Protein AF-A0A653MIU6-F1 (afdb_monomer)

Secondary structure (DSSP, 8-state):
-GGGG-S-SSPPTTHHHHIIIIIIIII----TTB---TTGGG-HHHHHHHHHHHHHHHHHHTTSS--HHHIIIIIIHHHHHHHHBTTTT-TTGGGSSS--PPPPGGGG----

Radius of gyration: 15.0 Å; Cα contacts (8 Å, |Δi|>4): 112; chains: 1; bounding box: 35×32×45 Å

Sequence (112 aa):
MLSEHLPLTDVPVGLAEFVDGVLLARLTTLGKNEVWCASWREHPDAVHRLAAIQDEWQRMIAGEDAELHAFIRDVLDYHLPRLVARHDGGVFASCEFRHIEPARLDSVVQPG

Solvent-accessible surface area (backbone atoms only — not comparable to full-atom values): 6839 Å² total; per-residue (Å²): 114,76,80,81,51,66,77,69,87,64,84,60,88,64,45,66,55,44,45,62,66,38,42,59,67,70,75,48,80,83,62,92,63,45,22,78,38,92,64,41,82,70,30,67,71,46,45,54,50,54,47,53,50,49,53,51,50,50,42,30,76,72,66,70,82,53,50,74,68,53,48,41,63,68,43,46,65,56,47,49,52,51,37,20,22,44,84,82,73,9,73,20,28,80,19,70,93,46,84,62,83,71,84,54,83,84,70,69,78,68,82,133

Mean predicted aligned error: 5.47 Å

Foldseek 3Di:
DVVVCPPPPFQDPCLVVCVVVPCDPPVDDDDPQWADAPVLRLQSLSSVLSVQLVVVVVCVVVVVDDDPVCSCVPRVVVSVCLQTGLPPNRSCVVQRPHDDRDDDPVNPPDDD

Structure (mmCIF, N/CA/C/O backbone):
data_AF-A0A653MIU6-F1
#
_entry.id   AF-A0A653MIU6-F1
#
loop_
_atom_site.group_PDB
_atom_site.id
_atom_site.type_symbol
_atom_site.label_atom_id
_atom_site.label_alt_id
_atom_site.label_comp_id
_atom_site.label_asym_id
_atom_site.label_entity_id
_atom_site.label_seq_id
_atom_site.pdbx_PDB_ins_code
_atom_site.Cartn_x
_atom_site.Cartn_y
_atom_site.Cartn_z
_atom_site.occupancy
_atom_site.B_iso_or_equiv
_atom_site.auth_seq_id
_atom_site.auth_comp_id
_atom_site.auth_asym_id
_atom_site.auth_atom_id
_atom_site.pdbx_PDB_model_num
ATOM 1 N N . MET A 1 1 ? -20.715 -4.183 -0.322 1.00 66.88 1 MET A N 1
ATOM 2 C CA . MET A 1 1 ? -19.388 -4.529 0.250 1.00 66.88 1 MET A CA 1
ATOM 3 C C . MET A 1 1 ? -18.362 -4.651 -0.875 1.00 66.88 1 MET A C 1
ATOM 5 O O . MET A 1 1 ? -18.753 -4.960 -1.997 1.00 66.88 1 MET A O 1
ATOM 9 N N . LEU A 1 2 ? -17.066 -4.435 -0.612 1.00 73.38 2 LEU A N 1
ATOM 10 C CA . LEU A 1 2 ? -16.021 -4.562 -1.648 1.00 73.38 2 LEU A CA 1
ATOM 11 C C . LEU A 1 2 ? -15.959 -5.970 -2.270 1.00 73.38 2 LEU A C 1
ATOM 13 O O . LEU A 1 2 ? -15.680 -6.105 -3.457 1.00 73.38 2 LEU A O 1
ATOM 17 N N . SER A 1 3 ? -16.324 -7.001 -1.505 1.00 73.94 3 SER A N 1
ATOM 18 C CA . SER A 1 3 ? -16.419 -8.395 -1.960 1.00 73.94 3 SER A CA 1
ATOM 19 C C . SER A 1 3 ? -17.379 -8.629 -3.134 1.00 73.94 3 SER A C 1
ATOM 21 O O . SER A 1 3 ? -17.169 -9.559 -3.907 1.00 73.94 3 SER A O 1
ATOM 23 N N . GLU A 1 4 ? -18.403 -7.791 -3.308 1.00 78.69 4 GLU A N 1
ATOM 24 C CA . GLU A 1 4 ? -19.402 -7.927 -4.383 1.00 78.69 4 GLU A CA 1
ATOM 25 C C . GLU A 1 4 ? -18.882 -7.455 -5.749 1.00 78.69 4 GLU A C 1
ATOM 27 O O . GLU A 1 4 ? -19.506 -7.718 -6.772 1.00 78.69 4 GLU A O 1
ATOM 32 N N . HIS A 1 5 ? -17.741 -6.763 -5.764 1.00 79.88 5 HIS A N 1
ATOM 33 C CA . HIS A 1 5 ? -17.163 -6.134 -6.952 1.00 79.88 5 HIS A CA 1
ATOM 34 C C . HIS A 1 5 ? -15.835 -6.787 -7.353 1.00 79.88 5 HIS A C 1
ATOM 36 O O . HIS A 1 5 ? -15.049 -6.189 -8.080 1.00 79.88 5 HIS A O 1
ATOM 42 N N . LEU A 1 6 ? -15.560 -7.997 -6.851 1.00 85.19 6 LEU A N 1
ATOM 43 C CA . LEU A 1 6 ? -14.339 -8.731 -7.164 1.00 85.19 6 LEU A CA 1
ATOM 44 C C . LEU A 1 6 ? -14.469 -9.530 -8.480 1.00 85.19 6 LEU A C 1
ATOM 46 O O . LEU A 1 6 ? -15.499 -10.169 -8.704 1.00 85.19 6 LEU A O 1
ATOM 50 N N . PRO A 1 7 ? -13.409 -9.584 -9.310 1.00 86.25 7 PRO A N 1
ATOM 51 C CA . PRO A 1 7 ? -12.183 -8.798 -9.180 1.00 86.25 7 PRO A CA 1
ATOM 52 C C . PRO A 1 7 ? -12.456 -7.318 -9.476 1.00 86.25 7 PRO A C 1
ATOM 54 O O . PRO A 1 7 ? -13.272 -6.997 -10.337 1.00 86.25 7 PRO A O 1
ATOM 57 N N . LEU A 1 8 ? -11.746 -6.426 -8.787 1.00 88.06 8 LEU A N 1
ATOM 58 C CA . LEU A 1 8 ? -11.840 -4.994 -9.050 1.00 88.06 8 LEU A CA 1
ATOM 59 C C . LEU A 1 8 ? -11.346 -4.724 -10.473 1.00 88.06 8 LEU A C 1
ATOM 61 O O . LEU A 1 8 ? -10.173 -4.949 -10.784 1.00 88.06 8 LEU A O 1
ATOM 65 N N . THR A 1 9 ? -12.247 -4.255 -11.333 1.00 85.62 9 THR A N 1
ATOM 66 C CA . THR A 1 9 ? -11.923 -3.808 -12.696 1.00 85.62 9 THR A CA 1
ATOM 67 C C . THR A 1 9 ? -11.523 -2.342 -12.744 1.00 85.62 9 THR A C 1
ATOM 69 O O . THR A 1 9 ? -10.840 -1.927 -13.673 1.00 85.62 9 THR A O 1
ATOM 72 N N . ASP A 1 10 ? -11.917 -1.581 -11.724 1.00 89.69 10 ASP A N 1
ATOM 73 C CA . ASP A 1 10 ? -11.711 -0.145 -11.603 1.00 89.69 10 ASP A CA 1
ATOM 74 C C . ASP A 1 10 ? -11.288 0.209 -10.174 1.00 89.69 10 ASP A C 1
ATOM 76 O O . ASP A 1 10 ? -11.489 -0.559 -9.228 1.00 89.69 10 ASP A O 1
ATOM 80 N N . VAL A 1 11 ? -10.716 1.401 -10.004 1.00 92.81 11 VAL A N 1
ATOM 81 C CA . VAL A 1 11 ? -10.346 1.930 -8.686 1.00 92.81 11 VAL A CA 1
ATOM 82 C C . VAL A 1 11 ? -11.620 2.273 -7.901 1.00 92.81 11 VAL A C 1
ATOM 84 O O . VAL A 1 11 ? -12.384 3.131 -8.352 1.00 92.81 11 VAL A O 1
ATOM 87 N N . PRO A 1 12 ? -11.854 1.674 -6.715 1.00 94.19 12 PRO A N 1
ATOM 88 C CA . PRO A 1 12 ? -13.015 1.999 -5.894 1.00 94.19 12 PRO A CA 1
ATOM 89 C C . PRO A 1 12 ? -13.093 3.485 -5.530 1.00 94.19 12 PRO A C 1
ATOM 91 O O . PRO A 1 12 ? -12.079 4.159 -5.313 1.00 94.19 12 PRO A O 1
ATOM 94 N N . VAL A 1 13 ? -14.321 3.992 -5.411 1.00 91.19 13 VAL A N 1
ATOM 95 C CA . VAL A 1 13 ? -14.580 5.379 -5.005 1.00 91.19 13 VAL A CA 1
ATOM 96 C C . VAL A 1 13 ? -13.937 5.659 -3.646 1.00 91.19 13 VAL A C 1
ATOM 98 O O . VAL A 1 13 ? -14.054 4.876 -2.709 1.00 91.19 13 VAL A O 1
ATOM 101 N N . GLY A 1 14 ? -13.244 6.794 -3.540 1.00 94.56 14 GLY A N 1
ATOM 102 C CA . GLY A 1 14 ? -12.584 7.225 -2.306 1.00 94.56 14 GLY A CA 1
ATOM 103 C C . GLY A 1 14 ? -11.266 6.509 -1.991 1.00 94.56 14 GLY A C 1
ATOM 104 O O . GLY A 1 14 ? -10.552 6.963 -1.100 1.00 94.56 14 GLY A O 1
ATOM 105 N N . LEU A 1 15 ? -10.882 5.451 -2.722 1.00 96.75 15 LEU A N 1
ATOM 106 C CA . LEU A 1 15 ? -9.608 4.762 -2.473 1.00 96.75 15 LEU A CA 1
ATOM 107 C C . LEU A 1 15 ? -8.415 5.700 -2.673 1.00 96.75 15 LEU A C 1
ATOM 109 O O . LEU A 1 15 ? -7.487 5.710 -1.874 1.00 96.75 15 LEU A O 1
ATOM 113 N N . ALA A 1 16 ? -8.474 6.544 -3.703 1.00 96.62 16 ALA A N 1
ATOM 114 C CA . ALA A 1 16 ? -7.490 7.592 -3.953 1.00 96.62 16 ALA A CA 1
ATOM 115 C C . ALA A 1 16 ? -7.250 8.493 -2.733 1.00 96.62 16 ALA A C 1
ATOM 117 O O . ALA A 1 16 ? -6.116 8.678 -2.302 1.00 96.62 16 ALA A O 1
ATOM 118 N N . GLU A 1 17 ? -8.333 9.020 -2.171 1.00 96.38 17 GLU A N 1
ATOM 119 C CA . GLU A 1 17 ? -8.286 9.918 -1.023 1.00 96.38 17 GLU A CA 1
ATOM 120 C C . GLU A 1 17 ? -7.758 9.208 0.226 1.00 96.38 17 GLU A C 1
ATOM 122 O O . GLU A 1 17 ? -6.952 9.774 0.963 1.00 96.38 17 GLU A O 1
ATOM 127 N N . PHE A 1 18 ? -8.150 7.950 0.440 1.00 97.38 18 PHE A N 1
ATOM 128 C CA . PHE A 1 18 ? -7.623 7.152 1.541 1.00 97.38 18 PHE A CA 1
ATOM 129 C C . PHE A 1 18 ? -6.118 6.894 1.402 1.00 97.38 18 PHE A C 1
ATOM 131 O O . PHE A 1 18 ? -5.371 7.099 2.360 1.00 97.38 18 PHE A O 1
ATOM 138 N N . VAL A 1 19 ? -5.656 6.469 0.224 1.00 97.50 19 VAL A N 1
ATOM 139 C CA . VAL A 1 19 ? -4.239 6.156 -0.008 1.00 97.50 19 VAL A CA 1
ATOM 140 C C . VAL A 1 19 ? -3.377 7.397 0.204 1.00 97.50 19 VAL A C 1
ATOM 142 O O . VAL A 1 19 ? -2.446 7.375 1.011 1.00 97.50 19 VAL A O 1
ATOM 145 N N . ASP A 1 20 ? -3.723 8.494 -0.464 1.00 94.44 20 ASP A N 1
ATOM 146 C CA . ASP A 1 20 ? -2.899 9.701 -0.466 1.00 94.44 20 ASP A CA 1
ATOM 147 C C . ASP A 1 20 ? -3.055 10.487 0.854 1.00 94.44 20 ASP A C 1
ATOM 149 O O . ASP A 1 20 ? -2.079 10.987 1.416 1.00 94.44 20 ASP A O 1
ATOM 153 N N . GLY A 1 21 ? -4.275 10.564 1.391 1.00 94.94 21 GLY A N 1
ATOM 154 C CA . GLY A 1 21 ? -4.606 11.370 2.566 1.00 94.94 21 GLY A CA 1
ATOM 155 C C . GLY A 1 21 ? -4.445 10.659 3.908 1.00 94.94 21 GLY A C 1
ATOM 156 O O . GLY A 1 21 ? -4.257 11.328 4.926 1.00 94.94 21 GLY A O 1
ATOM 157 N N . VAL A 1 22 ? -4.512 9.328 3.961 1.00 95.19 22 VAL A N 1
ATOM 158 C CA . VAL A 1 22 ? -4.461 8.570 5.225 1.00 95.19 22 VAL A CA 1
ATOM 159 C C . VAL A 1 22 ? -3.282 7.609 5.238 1.00 95.19 22 VAL A C 1
ATOM 161 O O . VAL A 1 22 ? -2.411 7.739 6.098 1.00 95.19 22 VAL A O 1
ATOM 164 N N . LEU A 1 23 ? -3.213 6.679 4.286 1.00 96.19 23 LEU A N 1
ATOM 165 C CA . LEU A 1 23 ? -2.206 5.619 4.305 1.00 96.19 23 LEU A CA 1
ATOM 166 C C . LEU A 1 23 ? -0.781 6.182 4.221 1.00 96.19 23 LEU A C 1
ATOM 168 O O . LEU A 1 23 ? 0.034 5.947 5.116 1.00 96.19 23 LEU A O 1
ATOM 172 N N . LEU A 1 24 ? -0.490 6.953 3.173 1.00 93.69 24 LEU A N 1
ATOM 173 C CA . LEU A 1 24 ? 0.845 7.509 2.939 1.00 93.69 24 LEU A CA 1
ATOM 174 C C . LEU A 1 24 ? 1.167 8.683 3.864 1.00 93.69 24 LEU A C 1
ATOM 176 O O . LEU A 1 24 ? 2.315 8.867 4.250 1.00 93.69 24 LEU A O 1
ATOM 180 N N . ALA A 1 25 ? 0.161 9.481 4.224 1.00 91.75 25 ALA A N 1
ATOM 181 C CA . ALA A 1 25 ? 0.377 10.679 5.027 1.00 91.75 25 ALA A CA 1
ATOM 182 C C . ALA A 1 25 ? 0.481 10.402 6.536 1.00 91.75 25 ALA A C 1
ATOM 184 O O . ALA A 1 25 ? 1.046 11.221 7.260 1.00 91.75 25 ALA A O 1
ATOM 185 N N . ARG A 1 26 ? -0.126 9.315 7.036 1.00 88.31 26 ARG A N 1
ATOM 186 C CA . ARG A 1 26 ? -0.326 9.118 8.485 1.00 88.31 26 ARG A CA 1
ATOM 187 C C . ARG A 1 26 ? 0.021 7.730 8.995 1.00 88.31 26 ARG A C 1
ATOM 189 O O . ARG A 1 26 ? 0.467 7.621 10.131 1.00 88.31 26 ARG A O 1
ATOM 196 N N . LEU A 1 27 ? -0.219 6.687 8.205 1.00 87.75 27 LEU A N 1
ATOM 197 C CA . LEU A 1 27 ? -0.083 5.306 8.679 1.00 87.75 27 LEU A CA 1
ATOM 198 C C . LEU A 1 27 ? 1.253 4.668 8.307 1.00 87.75 27 LEU A C 1
ATOM 200 O O . LEU A 1 27 ? 1.623 3.652 8.886 1.00 87.75 27 LEU A O 1
ATOM 204 N N . THR A 1 28 ? 1.975 5.237 7.343 1.00 86.62 28 THR A N 1
ATOM 205 C CA . THR A 1 28 ? 3.193 4.629 6.812 1.00 86.62 28 THR A CA 1
ATOM 206 C C . THR A 1 28 ? 4.302 5.652 6.640 1.00 86.62 28 THR A C 1
ATOM 208 O O . THR A 1 28 ? 4.079 6.849 6.478 1.00 86.62 28 THR A O 1
ATOM 211 N N . THR A 1 29 ? 5.538 5.172 6.697 1.00 84.25 29 THR A N 1
ATOM 212 C CA . THR A 1 29 ? 6.722 5.928 6.300 1.00 84.25 29 THR A CA 1
ATOM 213 C C . THR A 1 29 ? 7.599 4.977 5.515 1.00 84.25 29 THR A C 1
ATOM 215 O O . THR A 1 29 ? 7.973 3.919 6.014 1.00 84.25 29 THR A O 1
ATOM 218 N N . LEU A 1 30 ? 7.884 5.332 4.268 1.00 83.50 30 LEU A N 1
ATOM 219 C CA . LEU A 1 30 ? 8.694 4.505 3.387 1.00 83.50 30 LEU A CA 1
ATOM 220 C C . LEU A 1 30 ? 10.173 4.801 3.633 1.00 83.50 30 LEU A C 1
ATOM 222 O O . LEU A 1 30 ? 10.585 5.962 3.694 1.00 83.50 30 LEU A O 1
ATOM 226 N N . GLY A 1 31 ? 10.959 3.747 3.812 1.00 85.06 31 GLY A N 1
ATOM 227 C CA . GLY A 1 31 ? 12.403 3.818 3.954 1.00 85.06 31 GLY A CA 1
ATOM 228 C C . GLY A 1 31 ? 13.126 3.665 2.615 1.00 85.06 31 GLY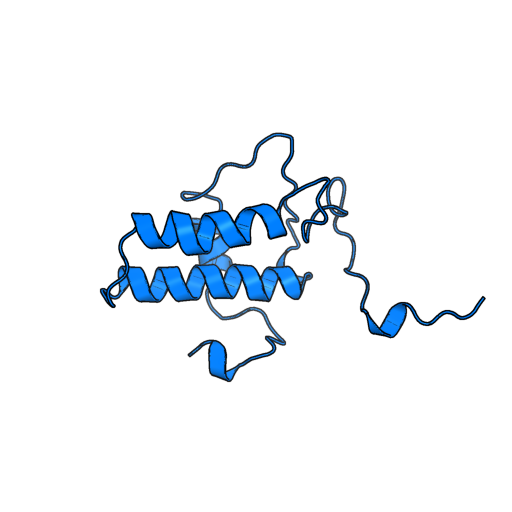 A C 1
ATOM 229 O O . GLY A 1 31 ? 12.590 3.899 1.535 1.00 85.06 31 GLY A O 1
ATOM 230 N N . LYS A 1 32 ? 14.405 3.283 2.691 1.00 86.38 32 LYS A N 1
ATOM 231 C CA . LYS A 1 32 ? 15.282 3.128 1.516 1.00 86.38 32 LYS A CA 1
ATOM 232 C C . LYS A 1 32 ? 15.035 1.829 0.739 1.00 86.38 32 LYS A C 1
ATOM 234 O O . LYS A 1 32 ? 15.431 1.733 -0.422 1.00 86.38 32 LYS A O 1
ATOM 239 N N . ASN A 1 33 ? 14.422 0.835 1.380 1.00 90.06 33 ASN A N 1
ATOM 240 C CA . ASN A 1 33 ? 14.200 -0.499 0.813 1.00 90.06 33 ASN A CA 1
ATOM 241 C C . ASN A 1 33 ? 12.777 -0.664 0.268 1.00 90.06 33 ASN A C 1
ATOM 243 O O . ASN A 1 33 ? 12.407 -1.736 -0.208 1.00 90.06 33 ASN A O 1
ATOM 247 N N . GLU A 1 34 ? 11.996 0.405 0.324 1.00 94.31 34 GLU A N 1
ATOM 248 C CA . GLU A 1 34 ? 10.624 0.477 -0.115 1.00 94.31 34 GLU A CA 1
ATOM 249 C C . GLU A 1 34 ? 10.542 1.269 -1.423 1.00 94.31 34 GLU A C 1
ATOM 251 O O . GLU A 1 34 ? 11.212 2.287 -1.609 1.00 94.31 34 GLU A O 1
ATOM 256 N N . VAL A 1 35 ? 9.713 0.793 -2.345 1.00 95.19 35 VAL A N 1
ATOM 257 C CA . VAL A 1 35 ? 9.397 1.463 -3.603 1.00 95.19 35 VAL A CA 1
ATOM 258 C C . VAL A 1 35 ? 7.909 1.769 -3.620 1.00 95.19 35 VAL A C 1
ATOM 260 O O . VAL A 1 35 ? 7.079 0.903 -3.355 1.00 95.19 35 VAL A O 1
ATOM 263 N N . TRP A 1 36 ? 7.569 3.005 -3.970 1.00 96.06 36 TRP A N 1
ATOM 264 C CA . TRP A 1 36 ? 6.193 3.415 -4.210 1.00 96.06 36 TRP A CA 1
ATOM 265 C C . TRP A 1 36 ? 6.022 3.866 -5.651 1.00 96.06 36 TRP A C 1
ATOM 267 O O . TRP A 1 36 ? 6.768 4.717 -6.137 1.00 96.06 36 TRP A O 1
ATOM 277 N N . CYS A 1 37 ? 5.017 3.322 -6.334 1.00 96.88 37 CYS A N 1
ATOM 278 C CA . CYS A 1 37 ? 4.651 3.781 -7.664 1.00 96.88 37 CYS A CA 1
ATOM 279 C C . CYS A 1 37 ? 3.594 4.889 -7.559 1.00 96.88 37 CYS A C 1
ATOM 281 O O . CYS A 1 37 ? 2.484 4.646 -7.093 1.00 96.88 37 CYS A O 1
ATOM 283 N N . ALA A 1 38 ? 3.891 6.096 -8.051 1.00 95.56 38 ALA A N 1
ATOM 284 C CA . ALA A 1 38 ? 2.899 7.178 -8.113 1.00 95.56 38 ALA A CA 1
ATOM 285 C C . ALA A 1 38 ? 1.680 6.812 -8.990 1.00 95.56 38 ALA A C 1
ATOM 287 O O . ALA A 1 38 ? 0.562 7.242 -8.714 1.00 95.56 38 ALA A O 1
ATOM 288 N N . SER A 1 39 ? 1.888 5.956 -9.994 1.00 96.88 39 SER A N 1
ATOM 289 C CA . SER A 1 39 ? 0.843 5.379 -10.848 1.00 96.88 39 SER A CA 1
ATOM 290 C C . SER A 1 39 ? 0.299 4.058 -10.290 1.00 96.88 39 SER A C 1
ATOM 292 O O . SER A 1 39 ? 0.023 3.134 -11.046 1.00 96.88 39 SER A O 1
ATOM 294 N N . TRP A 1 40 ? 0.157 3.926 -8.966 1.00 96.88 40 TRP A N 1
ATOM 295 C CA . TRP A 1 40 ? -0.313 2.687 -8.326 1.00 96.88 40 TRP A CA 1
ATOM 296 C C . TRP A 1 40 ? -1.679 2.199 -8.835 1.00 96.88 40 TRP A C 1
ATOM 298 O O . TRP A 1 40 ? -1.971 1.012 -8.747 1.00 96.88 40 TRP A O 1
ATOM 308 N N . ARG A 1 41 ? -2.507 3.100 -9.378 1.00 96.44 41 ARG A N 1
ATOM 309 C CA . ARG A 1 41 ? -3.827 2.788 -9.954 1.00 96.44 41 ARG A CA 1
ATOM 310 C C . ARG A 1 41 ? -3.736 1.875 -11.181 1.00 96.44 41 ARG A C 1
ATOM 312 O O . ARG A 1 41 ? -4.653 1.103 -11.417 1.00 96.44 41 ARG A O 1
ATOM 319 N N . GLU A 1 42 ? -2.603 1.904 -11.880 1.00 95.69 42 GLU A N 1
ATOM 320 C CA . GLU A 1 42 ? -2.308 1.053 -13.041 1.00 95.69 42 GLU A CA 1
ATOM 321 C C . GLU A 1 42 ? -1.789 -0.340 -12.632 1.00 95.69 42 GLU A C 1
ATOM 323 O O . GLU A 1 42 ? -1.410 -1.151 -13.469 1.00 95.69 42 GLU A O 1
ATOM 328 N N . HIS A 1 43 ? -1.739 -0.642 -11.329 1.00 95.19 43 HIS A N 1
ATOM 329 C CA . HIS A 1 43 ? -1.325 -1.945 -10.810 1.00 95.19 43 HIS A CA 1
ATOM 330 C C . HIS A 1 43 ? -2.529 -2.677 -10.214 1.00 95.19 43 HIS A C 1
ATOM 332 O O . HIS A 1 43 ? -2.891 -2.394 -9.069 1.00 95.19 43 HIS A O 1
ATOM 338 N N . PRO A 1 44 ? -3.138 -3.657 -10.913 1.00 93.88 44 PRO A N 1
ATOM 339 C CA . PRO A 1 44 ? -4.326 -4.344 -10.410 1.00 93.88 44 PRO A CA 1
ATOM 340 C C . PRO A 1 44 ? -4.121 -4.977 -9.030 1.00 93.88 44 PRO A C 1
ATOM 342 O O . PRO A 1 44 ? -4.970 -4.813 -8.157 1.00 93.88 44 PRO A O 1
ATOM 345 N N . ASP A 1 45 ? -2.981 -5.636 -8.785 1.00 94.06 45 ASP A N 1
ATOM 346 C CA . ASP A 1 45 ? -2.690 -6.215 -7.462 1.00 94.06 45 ASP A CA 1
ATOM 347 C C . ASP A 1 45 ? -2.543 -5.126 -6.385 1.00 94.06 45 ASP A C 1
ATOM 349 O O . ASP A 1 45 ? -2.971 -5.312 -5.245 1.00 94.06 45 ASP A O 1
ATOM 353 N N . ALA A 1 46 ? -2.022 -3.946 -6.744 1.00 96.69 46 ALA A N 1
ATOM 354 C CA . ALA A 1 46 ? -1.972 -2.829 -5.809 1.00 96.69 46 ALA A CA 1
ATOM 355 C C . ALA A 1 46 ? -3.367 -2.315 -5.464 1.00 96.69 46 ALA A C 1
ATOM 357 O O . ALA A 1 46 ? -3.660 -2.120 -4.286 1.00 96.69 46 ALA A O 1
ATOM 358 N N . VAL A 1 47 ? -4.235 -2.137 -6.464 1.00 96.81 47 VAL A N 1
ATOM 359 C CA . VAL A 1 47 ? -5.618 -1.684 -6.259 1.00 96.81 47 VAL A CA 1
ATOM 360 C C . VAL A 1 47 ? -6.358 -2.633 -5.316 1.00 96.81 47 VAL A C 1
ATOM 362 O O . VAL A 1 47 ? -6.965 -2.169 -4.355 1.00 96.81 47 VAL A O 1
ATOM 365 N N . HIS A 1 48 ? -6.241 -3.949 -5.511 1.00 95.69 48 HIS A N 1
ATOM 366 C CA . HIS A 1 48 ? -6.875 -4.940 -4.634 1.00 95.69 48 HIS A CA 1
ATOM 367 C C . HIS A 1 48 ? -6.353 -4.875 -3.195 1.00 95.69 48 HIS A C 1
ATOM 369 O O . HIS A 1 48 ? -7.143 -4.866 -2.251 1.00 95.69 48 HIS A O 1
ATOM 375 N N . ARG A 1 49 ? -5.031 -4.795 -3.007 1.00 96.75 49 ARG A N 1
ATOM 376 C CA . ARG A 1 49 ? -4.426 -4.719 -1.667 1.00 96.75 49 ARG A CA 1
ATOM 377 C C . ARG A 1 49 ? -4.781 -3.421 -0.950 1.00 96.75 49 ARG A C 1
ATOM 379 O O . ARG A 1 49 ? 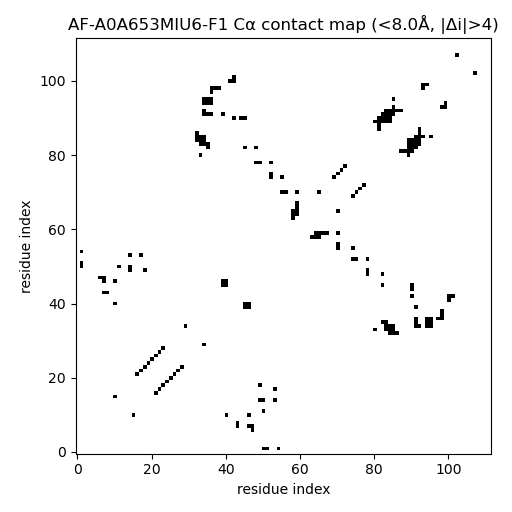-5.133 -3.458 0.223 1.00 96.75 49 ARG A O 1
ATOM 386 N N . LEU A 1 50 ? -4.700 -2.286 -1.640 1.00 97.94 50 LEU A N 1
ATOM 387 C CA . LEU A 1 50 ? -5.027 -0.977 -1.073 1.00 97.94 50 LEU A CA 1
ATOM 388 C C . LEU A 1 50 ? -6.521 -0.876 -0.745 1.00 97.94 50 LEU A C 1
ATOM 390 O O . LEU A 1 50 ? -6.867 -0.358 0.315 1.00 97.94 50 LEU A O 1
ATOM 39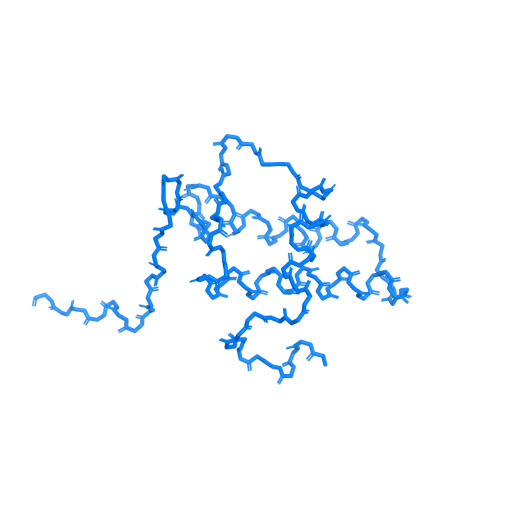4 N N . ALA A 1 51 ? -7.392 -1.428 -1.598 1.00 97.06 51 ALA A N 1
ATOM 395 C CA . ALA A 1 51 ? -8.820 -1.531 -1.319 1.00 97.06 51 ALA A CA 1
ATOM 396 C C . ALA A 1 51 ? -9.093 -2.386 -0.077 1.00 97.06 51 ALA A C 1
ATOM 398 O O . ALA A 1 51 ? -9.856 -1.958 0.778 1.00 97.06 51 ALA A O 1
ATOM 399 N N . ALA A 1 52 ? -8.432 -3.540 0.073 1.00 95.25 52 ALA A N 1
ATOM 400 C CA . ALA A 1 52 ? -8.575 -4.380 1.265 1.00 95.25 52 ALA A CA 1
ATOM 401 C C . ALA A 1 52 ? -8.133 -3.657 2.552 1.00 95.25 52 ALA A C 1
ATOM 403 O O . ALA A 1 52 ? -8.816 -3.742 3.572 1.00 95.25 52 ALA A O 1
ATOM 404 N N . ILE A 1 53 ? -7.033 -2.894 2.497 1.00 96.44 53 ILE A N 1
ATOM 405 C CA . ILE A 1 53 ? -6.589 -2.058 3.625 1.00 96.44 53 ILE A CA 1
ATOM 406 C C . ILE A 1 53 ? -7.647 -0.991 3.957 1.00 96.44 53 ILE A C 1
ATOM 408 O O . ILE A 1 53 ? -7.967 -0.795 5.128 1.00 96.44 53 ILE A O 1
ATOM 412 N N . GLN A 1 54 ? -8.194 -0.300 2.950 1.00 95.94 54 GLN A N 1
ATOM 413 C CA . GLN A 1 54 ? -9.229 0.718 3.160 1.00 95.94 54 GLN A CA 1
ATOM 414 C C . GLN A 1 54 ? -10.510 0.122 3.753 1.00 95.94 54 GLN A C 1
ATOM 416 O O . GLN A 1 54 ? -11.086 0.713 4.661 1.00 95.94 54 GLN A O 1
ATOM 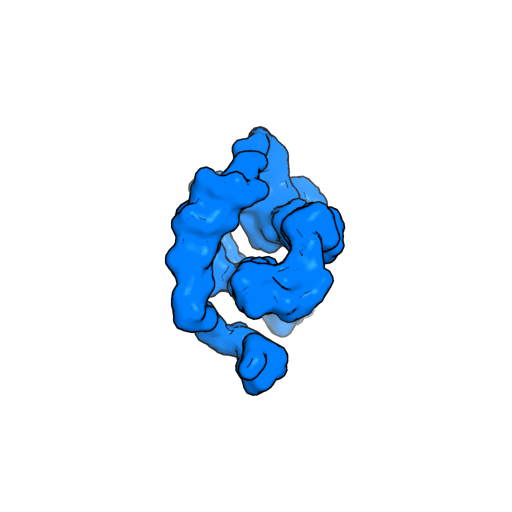421 N N . ASP A 1 55 ? -10.951 -1.022 3.237 1.00 93.75 55 ASP A N 1
ATOM 422 C CA . ASP A 1 55 ? -12.157 -1.732 3.667 1.00 93.75 55 ASP A CA 1
ATOM 423 C C . ASP A 1 55 ? -12.100 -2.054 5.163 1.00 93.75 55 ASP A C 1
ATOM 425 O O . ASP A 1 55 ? -13.024 -1.741 5.914 1.00 93.75 55 ASP A O 1
ATOM 429 N N . GLU A 1 56 ? -10.970 -2.608 5.616 1.00 93.50 56 GLU A N 1
ATOM 430 C CA . GLU A 1 56 ? -10.778 -2.917 7.031 1.00 93.50 56 GLU A CA 1
ATOM 431 C C . GLU A 1 56 ? -10.679 -1.652 7.881 1.00 93.50 56 GLU A C 1
ATOM 433 O O . GLU A 1 56 ? -11.283 -1.571 8.950 1.00 93.50 56 GLU A O 1
ATOM 438 N N . TRP A 1 57 ? -9.974 -0.629 7.391 1.00 93.12 57 TRP A N 1
ATOM 439 C CA . TRP A 1 57 ? -9.927 0.666 8.061 1.00 93.12 57 TRP A CA 1
ATOM 440 C C . TRP A 1 57 ? -11.333 1.254 8.245 1.00 93.12 57 TRP A C 1
ATOM 442 O O . TRP A 1 57 ? -11.648 1.765 9.318 1.00 93.12 57 TRP A O 1
ATOM 452 N N . GLN A 1 58 ? -12.187 1.167 7.222 1.00 92.38 58 GLN A N 1
ATOM 453 C CA . GLN A 1 58 ? -13.560 1.670 7.258 1.00 92.38 58 GLN A CA 1
ATOM 454 C C . GLN A 1 58 ? -14.435 0.898 8.251 1.00 92.38 58 GLN A C 1
ATOM 456 O O . GLN A 1 58 ? -15.135 1.537 9.037 1.00 92.38 58 GLN A O 1
ATOM 461 N N . ARG A 1 59 ? -14.352 -0.439 8.277 1.00 90.69 59 ARG A N 1
ATOM 462 C CA . ARG A 1 59 ? -15.022 -1.264 9.301 1.00 90.69 59 ARG A CA 1
ATOM 463 C C . ARG A 1 59 ? -14.575 -0.895 10.715 1.00 90.69 59 ARG A C 1
ATOM 465 O O . ARG A 1 59 ? -15.404 -0.680 11.599 1.00 90.69 59 ARG A O 1
ATOM 472 N N . MET A 1 60 ? -13.266 -0.735 10.907 1.00 90.44 60 MET A N 1
ATOM 473 C CA . MET A 1 60 ? -12.675 -0.359 12.190 1.00 90.44 60 MET A CA 1
ATOM 474 C C . MET A 1 60 ? -13.213 0.986 12.697 1.00 90.44 60 MET A C 1
ATOM 476 O O . MET A 1 60 ? -13.685 1.073 13.830 1.00 90.44 60 MET A O 1
ATOM 480 N N . ILE A 1 61 ? -13.190 2.039 11.871 1.00 89.81 61 ILE A N 1
ATOM 481 C CA . ILE A 1 61 ? -13.679 3.366 12.291 1.00 89.81 61 ILE A CA 1
ATOM 482 C C . ILE A 1 61 ? -15.208 3.437 12.418 1.00 89.81 61 ILE A C 1
ATOM 484 O O . ILE A 1 61 ? -15.709 4.320 13.112 1.00 89.81 61 ILE A O 1
ATOM 488 N N . ALA A 1 62 ? -15.946 2.530 11.770 1.00 90.25 62 ALA A N 1
ATOM 489 C CA . ALA A 1 62 ? -17.394 2.396 11.931 1.00 90.25 62 ALA A CA 1
ATOM 490 C C . ALA A 1 62 ? -17.789 1.744 13.272 1.00 90.25 62 ALA A C 1
ATOM 492 O O . ALA A 1 62 ? -18.968 1.750 13.625 1.00 90.25 62 ALA A O 1
ATOM 493 N N . GLY A 1 63 ? -16.816 1.244 14.045 1.00 77.56 63 GLY A N 1
ATOM 494 C CA . GLY A 1 63 ? -17.042 0.626 15.352 1.00 77.56 63 GLY A CA 1
ATOM 495 C C . GLY A 1 63 ? -17.414 -0.857 15.283 1.00 77.56 63 GLY A C 1
ATOM 496 O O . GLY A 1 63 ? -17.954 -1.382 16.252 1.00 77.56 63 GLY A O 1
ATOM 497 N N . GLU A 1 64 ? -17.131 -1.528 14.164 1.00 66.44 64 GLU A N 1
ATOM 498 C CA . GLU A 1 64 ? -17.471 -2.937 13.913 1.00 66.44 64 GLU A CA 1
ATOM 499 C C . GLU A 1 64 ? -16.383 -3.911 14.429 1.00 66.44 64 GL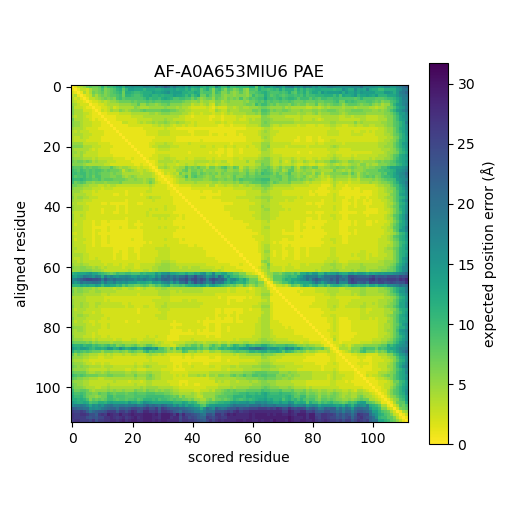U A C 1
ATOM 501 O O . GLU A 1 64 ? -15.922 -4.778 13.699 1.00 66.44 64 GLU A O 1
ATOM 506 N N . ASP A 1 65 ? -15.973 -3.774 15.697 1.00 60.56 65 ASP A N 1
ATOM 507 C CA . ASP A 1 65 ? -15.110 -4.718 16.451 1.00 60.56 65 ASP A CA 1
ATOM 508 C C . ASP A 1 65 ? -13.581 -4.724 16.202 1.00 60.56 65 ASP A C 1
ATOM 510 O O . ASP A 1 65 ? -12.870 -5.489 16.858 1.00 60.56 65 ASP A O 1
ATOM 514 N N . ALA A 1 66 ? -13.012 -3.869 15.346 1.00 63.41 66 ALA A N 1
ATOM 515 C CA . ALA A 1 66 ? -11.555 -3.850 15.143 1.00 63.41 66 ALA A CA 1
ATOM 516 C C . ALA A 1 66 ? -10.821 -2.836 16.049 1.00 63.41 66 ALA A C 1
ATOM 518 O O . ALA A 1 66 ? -11.137 -1.647 16.096 1.00 63.41 66 ALA A O 1
ATOM 519 N N . GLU A 1 67 ? -9.777 -3.298 16.742 1.00 82.75 67 GLU A N 1
ATOM 520 C CA . GLU A 1 67 ? -8.814 -2.432 17.427 1.00 82.75 67 GLU A CA 1
ATOM 521 C C . GLU A 1 67 ? -7.712 -1.988 16.458 1.00 82.75 67 GLU A C 1
ATOM 523 O O . GLU A 1 67 ? -7.223 -2.782 15.652 1.00 82.75 67 GLU A O 1
ATOM 528 N N . LEU A 1 68 ? -7.225 -0.750 16.603 1.00 88.75 68 LEU A N 1
ATOM 529 C CA . LEU A 1 68 ? -6.111 -0.230 15.795 1.00 88.75 68 LEU A CA 1
ATOM 530 C C . LEU A 1 68 ? -4.880 -1.152 15.827 1.00 88.75 68 LEU A C 1
ATOM 532 O O . LEU A 1 68 ? -4.185 -1.297 14.823 1.00 88.75 68 LEU A O 1
ATOM 536 N N . HIS A 1 69 ? -4.627 -1.809 16.963 1.00 90.00 69 HIS A N 1
ATOM 537 C CA . HIS A 1 69 ? -3.549 -2.786 17.091 1.00 90.00 69 HIS A CA 1
ATOM 538 C C . HIS A 1 69 ? -3.730 -3.989 16.151 1.00 90.00 69 HIS A C 1
ATOM 540 O O . HIS A 1 69 ? -2.776 -4.390 15.482 1.00 90.00 69 HIS A O 1
ATOM 546 N N . ALA A 1 70 ? -4.941 -4.547 16.078 1.00 90.81 70 ALA A N 1
ATOM 547 C CA . ALA A 1 70 ? -5.253 -5.673 15.203 1.00 90.81 70 ALA A CA 1
ATOM 548 C C . ALA A 1 70 ? -5.175 -5.264 13.727 1.00 90.81 70 ALA A C 1
ATOM 550 O O . ALA A 1 70 ? -4.526 -5.954 12.948 1.00 90.81 70 ALA A O 1
ATOM 551 N N . PHE A 1 71 ? -5.724 -4.099 13.361 1.00 93.19 71 PHE A N 1
ATOM 552 C CA . PHE A 1 71 ? -5.619 -3.569 11.997 1.00 93.19 71 PHE A CA 1
ATOM 553 C C . PHE A 1 71 ? -4.159 -3.444 11.533 1.00 93.19 71 PHE A C 1
ATOM 555 O O . PHE A 1 71 ? -3.813 -3.903 10.442 1.00 93.19 71 PHE A O 1
ATOM 562 N N . ILE A 1 72 ? -3.288 -2.854 12.362 1.00 93.69 72 ILE A N 1
ATOM 563 C CA . ILE A 1 72 ? -1.870 -2.694 12.014 1.00 93.69 72 ILE A CA 1
ATOM 564 C C . ILE A 1 72 ? -1.219 -4.066 11.813 1.00 93.69 72 ILE A C 1
ATOM 566 O O . ILE A 1 72 ? -0.662 -4.323 10.750 1.00 93.69 72 ILE A O 1
ATOM 570 N N . ARG A 1 73 ? -1.343 -4.957 12.802 1.00 93.44 73 ARG A N 1
ATOM 571 C CA . ARG A 1 73 ? -0.667 -6.261 12.805 1.00 93.44 73 ARG A CA 1
ATOM 572 C C . ARG A 1 73 ? -1.162 -7.197 11.701 1.00 93.44 73 ARG A C 1
ATOM 574 O O . ARG A 1 73 ? -0.355 -7.862 11.056 1.00 93.44 73 ARG A O 1
ATOM 581 N N . ASP A 1 74 ? -2.477 -7.296 11.524 1.00 93.62 74 ASP A N 1
ATOM 582 C CA . ASP A 1 74 ? -3.089 -8.325 10.678 1.00 93.62 74 ASP A CA 1
ATOM 583 C C . ASP A 1 74 ? -3.299 -7.857 9.235 1.00 93.62 74 ASP A C 1
ATOM 585 O O . ASP A 1 74 ? -3.251 -8.676 8.317 1.00 93.62 74 ASP A O 1
ATOM 589 N N . VAL A 1 75 ? -3.495 -6.552 9.012 1.00 95.12 75 VAL A N 1
ATOM 590 C CA . VAL A 1 75 ? -3.796 -6.010 7.679 1.00 95.12 75 VAL A CA 1
ATOM 591 C C . VAL A 1 75 ? -2.650 -5.166 7.149 1.00 95.12 75 VAL A C 1
ATOM 593 O O . VAL A 1 75 ? -2.093 -5.487 6.094 1.00 95.12 75 VAL A O 1
ATOM 596 N N . LEU A 1 76 ? -2.261 -4.106 7.858 1.00 95.31 76 LEU A N 1
ATOM 597 C CA . LEU A 1 76 ? -1.263 -3.171 7.337 1.00 95.31 76 LEU A CA 1
ATOM 598 C C . LEU A 1 76 ? 0.113 -3.836 7.182 1.00 95.31 76 LEU A C 1
ATOM 600 O O . LEU A 1 76 ? 0.662 -3.835 6.080 1.00 95.31 76 LEU A O 1
ATOM 604 N N . ASP A 1 77 ? 0.627 -4.470 8.236 1.00 94.44 77 ASP A N 1
ATOM 605 C CA . ASP A 1 77 ? 1.932 -5.147 8.248 1.00 94.44 77 ASP A CA 1
ATOM 606 C C . ASP A 1 77 ? 1.975 -6.343 7.288 1.00 94.44 77 ASP A C 1
ATOM 608 O O . ASP A 1 77 ? 3.038 -6.722 6.792 1.00 94.44 77 ASP A O 1
ATOM 612 N N . TYR A 1 78 ? 0.820 -6.933 6.970 1.00 94.88 78 TYR A N 1
ATOM 613 C CA . TYR A 1 78 ? 0.739 -8.002 5.983 1.00 94.88 78 TYR A CA 1
ATOM 614 C C . TYR A 1 78 ? 0.781 -7.468 4.545 1.00 94.88 78 TYR A C 1
ATOM 616 O O . TYR A 1 78 ? 1.556 -7.956 3.711 1.00 94.88 78 TYR A O 1
ATOM 624 N N . HIS A 1 79 ? -0.065 -6.490 4.216 1.00 96.38 79 HIS A N 1
ATOM 625 C CA . HIS A 1 79 ? -0.231 -6.028 2.839 1.00 96.38 79 HIS A CA 1
ATOM 626 C C . HIS A 1 79 ? 0.845 -5.032 2.407 1.00 96.38 79 HIS A C 1
ATOM 628 O O . HIS A 1 79 ? 1.281 -5.094 1.255 1.00 96.38 79 HIS A O 1
ATOM 634 N N . LEU A 1 80 ? 1.294 -4.147 3.300 1.00 95.50 80 LEU A N 1
ATOM 635 C CA . LEU A 1 80 ? 2.214 -3.069 2.946 1.00 95.50 80 LEU A CA 1
ATOM 636 C C . LEU A 1 80 ? 3.558 -3.591 2.418 1.00 95.50 80 LEU A C 1
ATOM 638 O O . LEU A 1 80 ? 3.927 -3.183 1.316 1.00 95.50 80 LEU A O 1
ATOM 642 N N . PRO A 1 81 ? 4.260 -4.543 3.067 1.00 94.50 81 PRO A N 1
ATOM 643 C CA . PRO A 1 81 ? 5.514 -5.066 2.521 1.00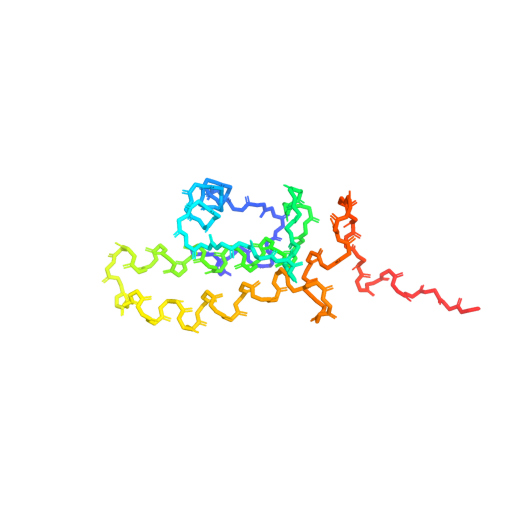 94.50 81 PRO A CA 1
ATOM 644 C C . PRO A 1 81 ? 5.334 -5.710 1.143 1.00 94.50 81 PRO A C 1
ATOM 646 O O . PRO A 1 81 ? 6.185 -5.563 0.275 1.00 94.50 81 PRO A O 1
ATOM 649 N N . ARG A 1 82 ? 4.190 -6.356 0.890 1.00 96.00 82 ARG A N 1
ATOM 650 C CA . ARG A 1 82 ? 3.878 -6.964 -0.416 1.00 96.00 82 ARG A CA 1
ATOM 651 C C . ARG A 1 82 ? 3.614 -5.931 -1.510 1.00 96.00 82 ARG A C 1
ATOM 653 O O . ARG A 1 82 ? 3.698 -6.267 -2.682 1.00 96.00 82 ARG A O 1
ATOM 660 N N . LEU A 1 83 ? 3.307 -4.687 -1.152 1.00 96.25 83 LEU A N 1
ATOM 661 C CA . LEU A 1 83 ? 3.226 -3.579 -2.101 1.00 96.25 83 LEU A CA 1
ATOM 662 C C . LEU A 1 83 ? 4.611 -3.000 -2.385 1.00 96.25 83 LEU A C 1
ATOM 664 O O . LEU A 1 83 ? 4.991 -2.855 -3.546 1.00 96.25 83 LEU A O 1
ATOM 668 N N . VAL A 1 84 ? 5.350 -2.669 -1.324 1.00 96.38 84 VAL A N 1
ATOM 669 C CA . VAL A 1 84 ? 6.496 -1.757 -1.427 1.00 96.38 84 VAL A CA 1
ATOM 670 C C . VAL A 1 84 ? 7.858 -2.441 -1.399 1.00 96.38 84 VAL A C 1
ATOM 672 O O . VAL A 1 84 ? 8.850 -1.776 -1.678 1.00 96.38 84 VAL A O 1
ATOM 675 N N . ALA A 1 85 ? 7.959 -3.735 -1.076 1.00 94.75 85 ALA A N 1
ATOM 676 C CA . ALA A 1 85 ? 9.255 -4.407 -0.997 1.00 94.75 85 ALA A CA 1
ATOM 677 C C . ALA A 1 85 ? 9.999 -4.353 -2.339 1.00 94.75 85 ALA A C 1
ATOM 679 O O . ALA A 1 85 ? 9.550 -4.888 -3.352 1.00 94.75 85 ALA A O 1
ATOM 680 N N . ARG A 1 86 ? 11.183 -3.740 -2.318 1.00 91.12 86 ARG A N 1
ATOM 681 C CA . ARG A 1 86 ? 12.053 -3.557 -3.485 1.00 91.12 86 ARG A CA 1
ATOM 682 C C . ARG A 1 86 ? 12.593 -4.864 -4.067 1.00 91.12 86 ARG A C 1
ATOM 684 O O . ARG A 1 86 ? 12.721 -4.978 -5.280 1.00 91.12 86 ARG A O 1
ATOM 691 N N . HIS A 1 87 ? 12.966 -5.817 -3.213 1.00 83.19 87 HIS A N 1
ATOM 692 C CA . HIS A 1 87 ? 13.686 -7.030 -3.628 1.00 83.19 87 HIS A CA 1
ATOM 693 C C . HIS A 1 87 ? 12.872 -8.318 -3.479 1.00 83.19 87 HIS A C 1
ATOM 695 O O . HIS A 1 87 ? 13.132 -9.278 -4.198 1.00 83.19 87 HIS A O 1
ATOM 701 N N . ASP A 1 88 ? 11.843 -8.320 -2.633 1.00 80.81 88 ASP A N 1
ATOM 702 C CA . ASP A 1 88 ? 11.065 -9.522 -2.306 1.00 80.81 88 ASP A CA 1
ATOM 703 C C . ASP A 1 88 ? 9.775 -9.635 -3.134 1.00 80.81 88 ASP A C 1
ATOM 705 O O . ASP A 1 88 ? 8.750 -10.119 -2.660 1.00 80.81 88 ASP A O 1
ATOM 709 N N . GLY A 1 89 ? 9.813 -9.156 -4.382 1.00 82.81 89 GLY A N 1
ATOM 710 C CA . GLY A 1 89 ? 8.681 -9.254 -5.307 1.00 82.81 89 GLY A CA 1
ATOM 711 C C . GLY A 1 89 ? 7.477 -8.396 -4.916 1.00 82.81 89 GLY A C 1
ATOM 712 O O . GLY A 1 89 ? 6.344 -8.785 -5.191 1.00 82.81 89 GLY A O 1
ATOM 713 N N . GLY A 1 90 ? 7.703 -7.247 -4.269 1.00 93.31 90 GLY A N 1
ATOM 714 C CA . GLY A 1 90 ? 6.635 -6.284 -4.028 1.00 93.31 90 GLY A CA 1
ATOM 715 C C . GLY A 1 90 ? 6.008 -5.811 -5.341 1.00 93.31 90 GLY A C 1
ATOM 716 O O . GLY A 1 90 ? 6.691 -5.732 -6.364 1.00 93.31 90 GLY A O 1
ATOM 717 N N . VAL A 1 91 ? 4.718 -5.466 -5.321 1.00 95.88 91 VAL A N 1
ATOM 718 C CA . VAL A 1 91 ? 3.983 -5.018 -6.522 1.00 95.88 91 VAL A CA 1
ATOM 719 C C . VAL A 1 91 ? 4.714 -3.882 -7.246 1.00 95.88 91 VAL A C 1
ATOM 721 O O . VAL A 1 91 ? 4.777 -3.857 -8.473 1.00 95.88 91 VAL A O 1
ATOM 724 N N . PHE A 1 92 ? 5.332 -2.969 -6.496 1.00 96.56 92 PHE A N 1
ATOM 725 C CA . PHE A 1 92 ? 6.058 -1.834 -7.060 1.00 96.56 92 PHE A CA 1
ATOM 726 C C . PHE A 1 92 ? 7.560 -2.066 -7.239 1.00 96.56 92 PHE A C 1
ATOM 728 O O . PHE A 1 92 ? 8.256 -1.121 -7.603 1.00 96.56 92 PHE A O 1
ATOM 735 N N . ALA A 1 93 ? 8.083 -3.279 -7.035 1.00 94.81 93 ALA A N 1
ATOM 736 C CA . ALA A 1 93 ? 9.522 -3.559 -7.074 1.00 94.81 93 ALA A CA 1
ATOM 737 C C . ALA A 1 93 ? 10.198 -3.063 -8.366 1.00 94.81 93 ALA A C 1
ATOM 739 O O . ALA A 1 93 ? 11.268 -2.460 -8.327 1.00 94.81 93 ALA A O 1
ATOM 740 N N . SER A 1 94 ? 9.548 -3.246 -9.520 1.00 93.31 94 SER A N 1
ATOM 741 C CA . SER A 1 94 ? 10.072 -2.799 -10.821 1.00 93.31 94 SER A CA 1
ATOM 742 C C . SER A 1 94 ? 9.872 -1.305 -11.103 1.00 93.31 94 SER A C 1
ATOM 744 O O . SER A 1 94 ? 10.381 -0.806 -12.104 1.00 93.31 94 SER A O 1
ATOM 746 N N . CYS A 1 95 ? 9.145 -0.583 -10.248 1.00 95.12 95 CYS A N 1
ATOM 747 C CA . CYS A 1 95 ? 8.757 0.808 -10.475 1.00 95.12 95 CYS A CA 1
ATOM 748 C C . CYS A 1 95 ? 9.719 1.847 -9.874 1.00 95.12 95 CYS A C 1
ATOM 750 O O . CYS A 1 95 ? 9.371 3.025 -9.823 1.00 95.12 95 CYS A O 1
ATOM 752 N N . GLU A 1 96 ? 10.907 1.442 -9.410 1.00 89.62 96 GLU A N 1
ATOM 753 C CA . GLU A 1 96 ? 11.827 2.307 -8.652 1.00 89.62 96 GLU A CA 1
ATOM 754 C C . GLU A 1 96 ? 12.118 3.648 -9.336 1.00 89.62 96 GLU A C 1
ATOM 756 O O . GLU A 1 96 ? 12.041 4.702 -8.709 1.00 89.62 96 GLU A O 1
ATOM 761 N N . PHE A 1 97 ? 12.478 3.608 -10.619 1.00 90.94 97 PHE A N 1
ATOM 762 C CA . PHE A 1 97 ? 12.896 4.803 -11.357 1.00 90.94 97 PHE A CA 1
ATOM 763 C C . PHE A 1 97 ? 11.776 5.397 -12.211 1.00 90.94 97 PHE A C 1
ATOM 765 O O . PHE A 1 97 ? 11.829 6.568 -12.583 1.00 90.94 97 PHE A O 1
ATOM 772 N N . ARG A 1 98 ? 10.787 4.579 -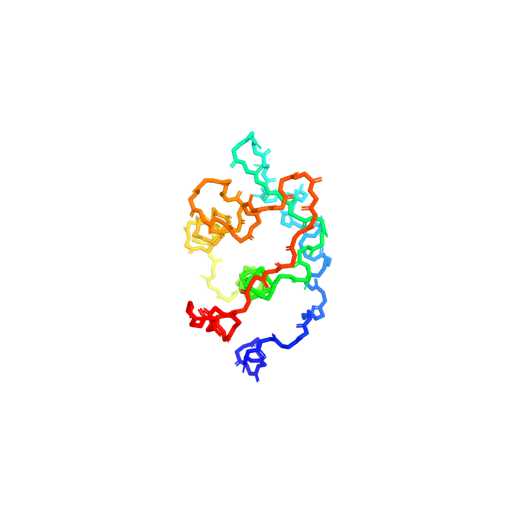12.576 1.00 94.31 98 ARG A N 1
ATOM 773 C CA . ARG A 1 98 ? 9.612 4.964 -13.362 1.00 94.31 98 ARG A CA 1
ATOM 774 C C . ARG A 1 98 ? 8.540 3.894 -13.239 1.00 94.31 98 ARG A C 1
ATOM 776 O O . ARG A 1 98 ? 8.861 2.741 -12.981 1.00 94.31 98 ARG A O 1
ATOM 783 N N . HIS A 1 99 ? 7.294 4.259 -13.515 1.00 96.81 99 HIS A N 1
ATOM 784 C CA . HIS A 1 99 ? 6.217 3.286 -13.647 1.00 96.81 99 HIS A CA 1
ATOM 785 C C . HIS A 1 99 ? 6.529 2.252 -14.745 1.00 96.81 99 HIS A C 1
ATOM 787 O O . HIS A 1 99 ? 6.987 2.611 -15.834 1.00 96.81 99 HIS A O 1
ATOM 793 N N . ILE A 1 100 ? 6.274 0.983 -14.433 1.00 95.19 100 ILE A N 1
ATOM 794 C CA . ILE A 1 100 ? 6.354 -0.156 -15.345 1.00 95.19 100 ILE A CA 1
ATOM 795 C C . ILE A 1 100 ? 5.011 -0.878 -15.281 1.00 95.19 100 ILE A C 1
ATOM 797 O O . ILE A 1 100 ? 4.558 -1.219 -14.187 1.00 95.19 100 ILE A O 1
ATOM 801 N N . GLU A 1 101 ? 4.409 -1.104 -16.447 1.00 91.88 101 GLU A N 1
ATOM 802 C CA . GLU A 1 101 ? 3.157 -1.848 -16.574 1.00 91.88 101 GLU A CA 1
ATOM 803 C C . GLU A 1 101 ? 3.350 -3.283 -16.050 1.00 91.88 101 GLU A C 1
ATOM 805 O O . GLU A 1 101 ? 4.323 -3.946 -16.440 1.00 91.88 101 GLU A O 1
ATOM 810 N N . PRO A 1 102 ? 2.468 -3.786 -15.171 1.00 87.12 102 PRO A N 1
ATOM 811 C CA . PRO A 1 102 ? 2.573 -5.147 -14.671 1.00 87.12 102 PRO A CA 1
ATOM 812 C C . PRO A 1 102 ? 2.398 -6.172 -15.799 1.00 87.12 102 PRO A C 1
ATOM 814 O O . PRO A 1 102 ? 1.473 -6.104 -16.610 1.00 87.12 102 PRO A O 1
ATOM 817 N N . ALA A 1 103 ? 3.273 -7.178 -15.825 1.00 81.44 103 ALA A N 1
ATOM 818 C CA . ALA A 1 103 ? 3.129 -8.299 -16.744 1.00 81.44 103 ALA A CA 1
ATOM 819 C C . ALA A 1 103 ? 1.876 -9.112 -16.389 1.00 81.44 103 ALA A C 1
ATOM 821 O O . ALA A 1 103 ? 1.670 -9.492 -15.233 1.00 81.44 103 ALA A O 1
ATOM 822 N N . ARG A 1 104 ? 1.046 -9.422 -17.388 1.00 80.00 104 ARG A N 1
ATOM 823 C CA . ARG A 1 104 ? -0.131 -10.272 -17.188 1.00 80.00 104 ARG A CA 1
AT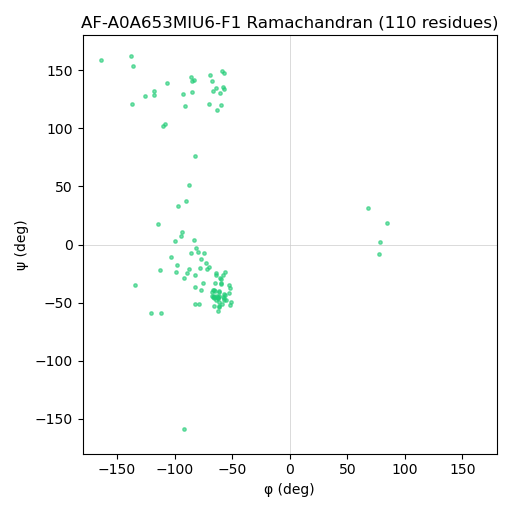OM 824 C C . ARG A 1 104 ? 0.281 -11.742 -17.251 1.00 80.00 104 ARG A C 1
ATOM 826 O O . ARG A 1 104 ? 1.109 -12.119 -18.079 1.00 80.00 104 ARG A O 1
ATOM 833 N N . LEU A 1 105 ? -0.295 -12.597 -16.409 1.00 76.12 105 LEU A N 1
ATOM 834 C CA . LEU A 1 105 ? 0.073 -14.022 -16.372 1.00 76.12 105 LEU A CA 1
ATOM 835 C C . LEU A 1 105 ? -0.170 -14.741 -17.713 1.00 76.12 105 LEU A C 1
ATOM 837 O O . LEU A 1 105 ? 0.600 -15.618 -18.092 1.00 76.12 105 LEU A O 1
ATOM 841 N N . ASP A 1 106 ? -1.194 -14.332 -18.459 1.00 78.25 106 ASP A N 1
ATOM 842 C CA . ASP A 1 106 ? -1.518 -14.830 -19.801 1.00 78.25 106 ASP A CA 1
ATOM 843 C C . ASP A 1 106 ? -0.552 -14.336 -20.893 1.00 78.25 106 ASP A C 1
ATOM 845 O O . ASP A 1 106 ? -0.481 -14.930 -21.966 1.00 78.25 106 ASP A O 1
ATOM 849 N N . SER A 1 107 ? 0.248 -13.302 -20.613 1.00 62.91 107 SER A N 1
ATOM 850 C CA . SER A 1 107 ? 1.249 -12.761 -21.544 1.00 62.91 107 SER A CA 1
ATOM 851 C C . SER A 1 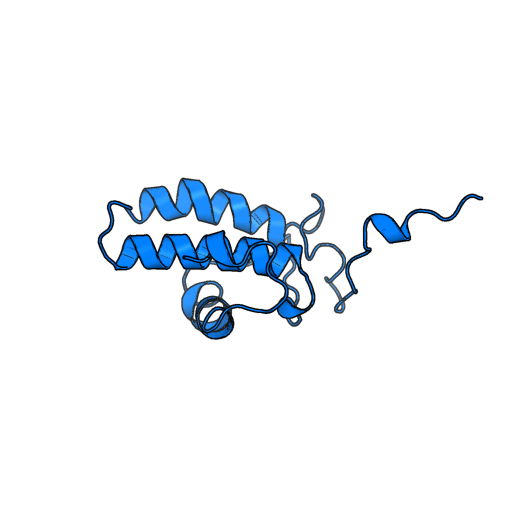107 ? 2.612 -13.470 -21.498 1.00 62.91 107 SER A C 1
ATOM 853 O O . SER A 1 107 ? 3.452 -13.232 -22.363 1.00 62.91 107 SER A O 1
ATOM 855 N N . VAL A 1 108 ? 2.831 -14.388 -20.545 1.00 57.03 108 VAL A N 1
ATOM 856 C CA . VAL A 1 108 ? 4.097 -15.143 -20.392 1.00 57.03 108 VAL A CA 1
ATOM 857 C C . VAL A 1 108 ? 4.191 -16.347 -21.352 1.00 57.03 108 VAL A C 1
ATOM 859 O O . VAL A 1 108 ? 5.230 -16.997 -21.444 1.00 57.03 108 VAL A O 1
ATOM 862 N N . VAL A 1 109 ? 3.152 -16.633 -22.145 1.00 52.47 109 VAL A N 1
ATOM 863 C CA . VAL A 1 109 ? 3.207 -17.672 -23.188 1.00 52.47 109 VAL A CA 1
ATOM 864 C C . VAL A 1 109 ? 3.858 -17.113 -24.461 1.00 52.47 109 VAL A C 1
ATOM 866 O O . VAL A 1 109 ? 3.196 -16.822 -25.453 1.00 52.47 109 VAL A O 1
ATOM 869 N N . GLN A 1 110 ? 5.181 -16.974 -24.449 1.00 46.12 110 GLN A N 1
ATOM 870 C CA . GLN A 1 110 ? 5.991 -17.012 -25.670 1.00 46.12 110 GLN A CA 1
ATOM 871 C C . GLN A 1 110 ? 6.757 -18.345 -25.647 1.00 46.12 110 GLN A C 1
ATOM 873 O O . GLN A 1 110 ? 7.696 -18.479 -24.859 1.00 46.12 110 GLN A O 1
ATOM 878 N N . PRO A 1 111 ? 6.353 -19.368 -26.426 1.00 49.62 111 PRO A N 1
ATOM 879 C CA . PRO A 1 111 ? 7.210 -20.525 -26.648 1.00 49.62 111 PRO A CA 1
ATOM 880 C C . PRO A 1 111 ? 8.425 -20.075 -27.475 1.00 49.62 111 PRO A C 1
ATOM 882 O O . PRO A 1 111 ? 8.292 -19.205 -28.337 1.00 49.62 111 PRO A O 1
ATOM 885 N N . GLY A 1 112 ? 9.595 -20.621 -27.128 1.00 43.44 112 GLY A N 1
ATOM 886 C CA . GLY A 1 112 ? 10.903 -20.236 -27.672 1.00 43.44 112 GLY A CA 1
ATOM 887 C C . GLY A 1 112 ? 11.155 -20.570 -29.134 1.00 43.44 112 GLY A C 1
ATOM 888 O O . GLY A 1 112 ? 10.296 -21.209 -29.782 1.00 43.44 112 GLY A O 1
#

pLDDT: mean 88.36, std 11.58, range [43.44, 97.94]